Protein AF-W2TRT8-F1 (afdb_monomer_lite)

Secondary structure (DSSP, 8-state):
---HHHHHHHHHHHHHHHHHHHTHHHHHHH-HHHHHHHHHHHHHHHHHHHHH-HHHHHHHHHHHHHHHHHHTSTT--HHHHHHHHHHHHHHHHHHHHHHHHHHHHHHHHHHHHHTS--TT--HHHHHHHHHHTT-

Sequence (135 aa):
MTNSSGMALSSCVLALLLNDYRNRLEVRNRSRLMFRNSVKCIFEMYVVFLQIDSCVAKCLVKPMFKCLDILIDDNSDSEDFLAMGVLMTDHGSVLNNLNSYLVDKLIVKMRSKICSDDEQMNGYIRRIFLHVSFL

Foldseek 3Di:
DQPPVNVVVLVVVLVVLVVCLVCLVVLCVVPVVSSLVSLVVLLVNLVVVVVVPPVSSVSSLVSNLVSLVVLLDPPHALVSLVSSLVCCVVCVVVNCVVPVPSSVVSLVSLVVSLPDPDPRCDPVSNVSSVVSNVD

Organism: Necator americanus (NCBI:txid51031)

Radius of gyration: 15.65 Å; chains: 1; bounding box: 32×34×50 Å

pLDDT: mean 93.06, std 8.47, range [41.56, 98.44]

Structure (mmCIF, N/CA/C/O backbone):
data_AF-W2TRT8-F1
#
_entry.id   AF-W2TRT8-F1
#
loop_
_atom_site.group_PDB
_atom_site.id
_atom_site.type_symbol
_atom_site.label_atom_id
_atom_site.label_alt_id
_atom_site.label_comp_id
_atom_site.label_asym_id
_atom_site.label_entity_id
_atom_site.label_seq_id
_atom_site.pdbx_PDB_ins_code
_atom_site.Cartn_x
_atom_site.Cartn_y
_atom_site.Cartn_z
_atom_site.occupancy
_atom_site.B_iso_or_equiv
_atom_site.auth_seq_id
_atom_site.auth_comp_id
_atom_site.auth_asym_id
_atom_site.auth_atom_id
_atom_site.pdbx_PDB_model_num
ATOM 1 N N . MET A 1 1 ? 10.004 -2.596 -29.363 1.00 41.56 1 MET A N 1
ATOM 2 C CA . MET A 1 1 ? 10.805 -1.359 -29.487 1.00 41.56 1 MET A CA 1
ATOM 3 C C . MET A 1 1 ? 10.039 -0.230 -28.817 1.00 41.56 1 MET A C 1
ATOM 5 O O . MET A 1 1 ? 9.115 0.304 -29.411 1.00 41.56 1 MET A O 1
ATOM 9 N N . THR A 1 2 ? 10.349 0.088 -27.564 1.00 52.94 2 THR A N 1
ATOM 10 C CA . THR A 1 2 ? 9.870 1.316 -26.920 1.00 52.94 2 THR A CA 1
ATOM 11 C C . THR A 1 2 ? 10.653 2.485 -27.516 1.00 52.94 2 THR A C 1
ATOM 13 O O . THR A 1 2 ? 11.883 2.479 -27.510 1.00 52.94 2 THR A O 1
ATOM 16 N N . ASN A 1 3 ? 9.963 3.459 -28.117 1.00 63.34 3 ASN A N 1
ATOM 17 C CA . ASN A 1 3 ? 10.621 4.674 -28.600 1.00 63.34 3 ASN A CA 1
ATOM 18 C C . ASN A 1 3 ? 11.256 5.425 -27.406 1.00 63.34 3 ASN A C 1
ATOM 20 O O . ASN A 1 3 ? 10.821 5.279 -26.260 1.00 63.34 3 ASN A O 1
ATOM 24 N N . SER A 1 4 ? 12.302 6.216 -27.653 1.00 68.31 4 SER A N 1
ATOM 25 C CA . SER A 1 4 ? 13.011 6.969 -26.603 1.00 68.31 4 SER A CA 1
ATOM 26 C C . SER A 1 4 ? 12.069 7.852 -25.768 1.00 68.31 4 SER A C 1
ATOM 28 O O . SER A 1 4 ? 12.261 7.999 -24.562 1.00 68.31 4 SER A O 1
ATOM 30 N N . SER A 1 5 ? 11.001 8.363 -26.386 1.00 73.12 5 SER A N 1
ATOM 31 C CA . SER A 1 5 ? 9.942 9.144 -25.740 1.00 73.12 5 SER A CA 1
ATOM 32 C C . SER A 1 5 ? 9.147 8.353 -24.691 1.00 73.12 5 SER A C 1
ATOM 34 O O . SER A 1 5 ? 8.829 8.894 -23.635 1.00 73.12 5 SER A O 1
ATOM 36 N N . GLY A 1 6 ? 8.855 7.073 -24.932 1.00 74.75 6 GLY A N 1
ATOM 37 C CA . GLY A 1 6 ? 8.100 6.214 -24.016 1.00 74.75 6 GLY A CA 1
ATOM 38 C C . GLY A 1 6 ? 8.898 5.833 -22.769 1.00 74.75 6 GLY A C 1
ATOM 39 O O . GLY A 1 6 ? 8.352 5.812 -21.664 1.00 74.75 6 GLY A O 1
ATOM 40 N N . MET A 1 7 ? 10.209 5.612 -22.914 1.00 78.62 7 MET A N 1
ATOM 41 C CA . MET A 1 7 ? 11.097 5.405 -21.762 1.00 78.62 7 MET A CA 1
ATOM 42 C C . MET A 1 7 ? 11.277 6.684 -20.938 1.00 78.62 7 MET A C 1
ATOM 44 O O . MET A 1 7 ? 11.252 6.627 -19.707 1.00 78.62 7 MET A O 1
ATOM 48 N N . ALA A 1 8 ? 11.404 7.840 -21.597 1.00 83.62 8 ALA A N 1
ATOM 49 C CA . ALA A 1 8 ? 11.456 9.130 -20.915 1.00 83.62 8 ALA A CA 1
ATOM 50 C C . ALA A 1 8 ? 10.176 9.386 -20.101 1.00 83.62 8 ALA A C 1
ATOM 52 O O . ALA A 1 8 ? 10.261 9.693 -18.914 1.00 83.62 8 ALA A O 1
ATOM 53 N N . LEU A 1 9 ? 8.996 9.161 -20.693 1.00 86.12 9 LEU A N 1
ATOM 54 C CA . LEU A 1 9 ? 7.716 9.307 -19.997 1.00 86.12 9 LEU A CA 1
ATOM 55 C C . LEU A 1 9 ? 7.604 8.362 -18.792 1.00 86.12 9 LEU A C 1
ATOM 57 O O . LEU A 1 9 ? 7.270 8.809 -17.698 1.00 86.12 9 LEU A O 1
ATOM 61 N N . SER A 1 10 ? 7.938 7.081 -18.968 1.00 86.94 10 SER A N 1
ATOM 62 C CA . SER A 1 10 ? 7.917 6.082 -17.886 1.00 86.94 10 SER A CA 1
ATOM 63 C C . SER A 1 10 ? 8.817 6.490 -16.716 1.00 86.94 10 SER A C 1
ATOM 65 O O . SER A 1 10 ? 8.441 6.358 -15.552 1.00 86.94 10 SER A O 1
ATOM 67 N N . SER A 1 11 ? 9.984 7.059 -17.028 1.00 89.00 11 SER A N 1
ATOM 68 C CA . SER A 1 11 ? 10.935 7.558 -16.032 1.00 89.00 11 SER A CA 1
ATOM 69 C C . SER A 1 11 ? 10.398 8.787 -15.293 1.00 89.00 11 SER A C 1
ATOM 71 O O . SER A 1 11 ? 10.530 8.873 -14.073 1.00 89.00 11 SER A O 1
ATOM 73 N N . CYS A 1 12 ? 9.747 9.716 -16.001 1.00 92.25 12 CYS A N 1
ATOM 74 C CA . CYS A 1 12 ? 9.077 10.866 -15.390 1.00 92.25 12 CYS A CA 1
ATOM 75 C C . CYS A 1 12 ? 7.935 10.434 -14.461 1.00 92.25 12 CYS A C 1
ATOM 77 O O . CYS A 1 12 ? 7.839 10.935 -13.342 1.00 92.25 12 CYS A O 1
ATOM 79 N N . VAL A 1 13 ? 7.104 9.477 -14.886 1.00 93.81 13 VAL A N 1
ATOM 80 C CA . VAL A 1 13 ? 6.017 8.931 -14.058 1.00 93.81 13 VAL A CA 1
ATOM 81 C C . VAL A 1 13 ? 6.581 8.271 -12.801 1.00 93.81 13 VAL A C 1
ATOM 83 O O . VAL A 1 13 ? 6.126 8.575 -11.700 1.00 93.81 13 VAL A O 1
ATOM 86 N N . LEU A 1 14 ? 7.617 7.435 -12.932 1.00 95.00 14 LEU A N 1
ATOM 87 C CA . LEU A 1 14 ? 8.272 6.830 -11.773 1.00 95.00 14 LEU A CA 1
ATOM 88 C C . LEU A 1 14 ? 8.831 7.898 -10.821 1.00 95.00 14 LEU A C 1
ATOM 90 O O . LEU A 1 14 ? 8.663 7.787 -9.608 1.00 95.00 14 LEU A O 1
ATOM 94 N N . ALA A 1 15 ? 9.473 8.942 -11.350 1.00 95.88 15 ALA A N 1
ATOM 95 C CA . ALA A 1 15 ? 10.016 10.026 -10.537 1.00 95.88 15 ALA A CA 1
ATOM 96 C C . ALA A 1 15 ? 8.923 10.751 -9.734 1.00 95.88 15 ALA A C 1
ATOM 98 O O . ALA A 1 15 ? 9.127 11.017 -8.549 1.00 95.88 15 ALA A O 1
ATOM 99 N N . LEU A 1 16 ? 7.760 11.011 -10.341 1.00 95.88 16 LEU A N 1
ATOM 100 C CA . LEU A 1 16 ? 6.610 11.616 -9.662 1.00 95.88 16 LEU A CA 1
ATOM 101 C C . LEU A 1 16 ? 6.060 10.706 -8.555 1.00 95.88 16 LEU A C 1
ATOM 103 O O . LEU A 1 16 ? 5.927 11.152 -7.418 1.00 95.88 16 LEU A O 1
ATOM 107 N N . LEU A 1 17 ? 5.845 9.418 -8.839 1.00 96.69 17 LEU A N 1
ATOM 108 C CA . LEU A 1 17 ? 5.371 8.448 -7.839 1.00 96.69 17 LEU A CA 1
ATOM 109 C C . LEU A 1 17 ? 6.326 8.339 -6.647 1.00 96.69 17 LEU A C 1
ATOM 111 O O . LEU A 1 17 ? 5.908 8.317 -5.489 1.00 96.69 17 LEU A O 1
ATOM 115 N N . LEU A 1 18 ? 7.632 8.282 -6.919 1.00 97.44 18 LEU A N 1
ATOM 116 C CA . LEU A 1 18 ? 8.645 8.216 -5.871 1.00 97.44 18 LEU A CA 1
ATOM 117 C C . LEU A 1 18 ? 8.747 9.528 -5.090 1.00 97.44 18 LEU A C 1
ATOM 119 O O . LEU A 1 18 ? 9.053 9.488 -3.899 1.00 97.44 18 LEU A O 1
ATOM 123 N N . ASN A 1 19 ? 8.489 10.674 -5.722 1.00 97.12 19 ASN A N 1
ATOM 124 C CA . ASN A 1 19 ? 8.409 11.958 -5.039 1.00 97.12 19 ASN A CA 1
ATOM 125 C C . ASN A 1 19 ? 7.212 12.008 -4.079 1.00 97.12 19 ASN A C 1
ATOM 127 O O . ASN A 1 19 ? 7.391 12.342 -2.907 1.00 97.12 19 ASN A O 1
ATOM 131 N N . ASP A 1 20 ? 6.027 11.595 -4.525 1.00 96.00 20 ASP A N 1
ATOM 132 C CA . ASP A 1 20 ? 4.838 11.520 -3.668 1.00 96.00 20 ASP A CA 1
ATOM 133 C C . ASP A 1 20 ? 5.061 10.551 -2.503 1.00 96.00 20 ASP A C 1
ATOM 135 O O . ASP A 1 20 ? 4.789 10.879 -1.349 1.00 96.00 20 ASP A O 1
ATOM 139 N N . TYR A 1 21 ? 5.666 9.388 -2.769 1.00 97.56 21 TYR A N 1
ATOM 140 C CA . TYR A 1 21 ? 6.038 8.434 -1.726 1.00 97.56 21 TYR A CA 1
ATOM 141 C C . TYR A 1 21 ? 7.055 9.011 -0.724 1.00 97.56 21 TYR A C 1
ATOM 143 O O . TYR A 1 21 ? 6.940 8.790 0.488 1.00 97.56 21 TYR A O 1
ATOM 151 N N . ARG A 1 22 ? 8.071 9.750 -1.183 1.00 98.06 22 ARG A N 1
ATOM 152 C CA . ARG A 1 22 ? 9.045 10.395 -0.283 1.00 98.06 22 ARG A CA 1
ATOM 153 C C . ARG A 1 22 ? 8.351 11.379 0.656 1.00 98.06 22 ARG A C 1
ATOM 155 O O . ARG A 1 22 ? 8.633 11.346 1.852 1.00 98.06 22 ARG A O 1
ATOM 162 N N . ASN A 1 23 ? 7.383 12.132 0.138 1.00 97.50 23 ASN A N 1
ATOM 163 C CA . ASN A 1 23 ? 6.595 13.116 0.880 1.00 97.50 23 ASN A CA 1
ATOM 164 C C . ASN A 1 23 ? 5.290 12.540 1.473 1.00 97.50 23 ASN A C 1
ATOM 166 O O . ASN A 1 23 ? 4.430 13.289 1.926 1.00 97.50 23 ASN A O 1
ATOM 170 N N . ARG A 1 24 ? 5.123 11.209 1.516 1.00 97.25 24 ARG A N 1
ATOM 171 C CA . ARG A 1 24 ? 3.847 10.533 1.840 1.00 97.25 24 ARG A CA 1
ATOM 172 C C . ARG A 1 24 ? 3.164 10.985 3.131 1.00 97.25 24 ARG A C 1
ATOM 174 O O . ARG A 1 24 ? 1.942 11.053 3.171 1.00 97.25 24 ARG A O 1
ATOM 181 N N . LEU A 1 25 ? 3.931 11.280 4.184 1.00 96.44 25 LEU A N 1
ATOM 182 C CA . LEU A 1 25 ? 3.368 11.729 5.463 1.00 96.44 25 LEU A CA 1
ATOM 183 C C . LEU A 1 25 ? 2.830 13.156 5.357 1.00 96.44 25 LEU A C 1
ATOM 185 O O . LEU A 1 25 ? 1.763 13.447 5.882 1.00 96.44 25 LEU A O 1
ATOM 189 N N . GLU A 1 26 ? 3.525 14.024 4.623 1.00 97.19 26 GLU A N 1
ATOM 190 C CA . GLU A 1 26 ? 3.035 15.365 4.318 1.00 97.19 26 GLU A CA 1
ATOM 191 C C . GLU A 1 26 ? 1.773 15.301 3.451 1.00 97.19 26 GLU A C 1
ATOM 193 O O . GLU A 1 26 ? 0.786 15.967 3.757 1.00 97.19 26 GLU A O 1
ATOM 198 N N . VAL A 1 27 ? 1.766 14.446 2.421 1.00 96.50 27 VAL A N 1
ATOM 199 C CA . VAL A 1 27 ? 0.582 14.209 1.582 1.00 96.50 27 VAL A CA 1
ATOM 200 C C . VAL A 1 27 ? -0.596 13.735 2.436 1.00 96.50 27 VAL A C 1
ATOM 202 O O . VAL A 1 27 ? -1.676 14.311 2.333 1.00 96.50 27 VAL A O 1
ATOM 205 N N . ARG A 1 28 ? -0.391 12.752 3.326 1.00 96.62 28 ARG A N 1
ATOM 206 C CA . ARG A 1 28 ? -1.432 12.248 4.240 1.00 96.62 28 ARG A CA 1
ATOM 207 C C . ARG A 1 28 ? -1.954 13.336 5.174 1.00 96.62 28 ARG A C 1
ATOM 209 O O . ARG A 1 28 ? -3.166 13.444 5.340 1.00 96.62 28 ARG A O 1
ATOM 216 N N . ASN A 1 29 ? -1.061 14.140 5.750 1.00 95.50 29 ASN A N 1
ATOM 217 C CA . ASN A 1 29 ? -1.426 15.222 6.664 1.00 95.50 29 ASN A CA 1
ATOM 218 C C . ASN A 1 29 ? -2.242 16.317 5.968 1.00 95.50 29 ASN A C 1
ATOM 220 O O . ASN A 1 29 ? -3.143 16.885 6.577 1.00 95.50 29 ASN A O 1
ATOM 224 N N . ARG A 1 30 ? -1.950 16.604 4.693 1.00 96.56 30 ARG A N 1
ATOM 225 C CA . ARG A 1 30 ? -2.728 17.552 3.883 1.00 96.56 30 ARG A CA 1
ATOM 226 C C . ARG A 1 30 ? -4.066 16.963 3.438 1.00 96.56 30 ARG A C 1
ATOM 228 O O . ARG A 1 30 ? -5.077 17.655 3.455 1.00 96.56 30 ARG A O 1
ATOM 235 N N . SER A 1 31 ? -4.071 15.706 2.997 1.00 97.25 31 SER A N 1
ATOM 236 C CA . SER A 1 31 ? -5.271 15.000 2.555 1.00 97.25 31 SER A CA 1
ATOM 237 C C . SER A 1 31 ? -5.069 13.487 2.597 1.00 97.25 31 SER A C 1
ATOM 239 O O . SER A 1 31 ? -4.342 12.901 1.789 1.00 97.25 31 SER A O 1
ATOM 241 N N . ARG A 1 32 ? -5.801 12.823 3.496 1.00 96.81 32 ARG A N 1
ATOM 242 C CA . ARG A 1 32 ? -5.809 11.356 3.579 1.00 96.81 32 ARG A CA 1
ATOM 243 C C . ARG A 1 32 ? -6.326 10.708 2.294 1.00 96.81 32 ARG A C 1
ATOM 245 O O . ARG A 1 32 ? -5.787 9.696 1.859 1.00 96.81 32 ARG A O 1
ATOM 252 N N . LEU A 1 33 ? -7.299 11.338 1.627 1.00 97.50 33 LEU A N 1
ATOM 253 C CA . LEU A 1 33 ? -7.787 10.892 0.321 1.00 97.50 33 LEU A CA 1
ATOM 254 C C . LEU A 1 33 ? -6.675 10.914 -0.736 1.00 97.50 33 LEU A C 1
ATOM 256 O O . LEU A 1 33 ? -6.511 9.938 -1.466 1.00 97.50 33 LEU A O 1
ATOM 260 N N . MET A 1 34 ? -5.887 11.994 -0.803 1.00 96.94 34 MET A N 1
ATOM 261 C CA . MET A 1 34 ? -4.755 12.059 -1.733 1.00 96.94 34 MET A CA 1
ATOM 262 C C . MET A 1 34 ? -3.709 10.995 -1.427 1.00 96.94 34 MET A C 1
ATOM 264 O O . MET A 1 34 ? -3.201 10.370 -2.354 1.00 96.94 34 MET A O 1
ATOM 268 N N . PHE A 1 35 ? -3.418 10.754 -0.146 1.00 98.06 35 PHE A N 1
ATOM 269 C CA . PHE A 1 35 ? -2.519 9.675 0.241 1.00 98.06 35 PHE A CA 1
ATOM 270 C C . PHE A 1 35 ? -3.042 8.321 -0.246 1.00 98.06 35 PHE A C 1
ATOM 272 O O . PHE A 1 35 ? -2.335 7.649 -0.990 1.00 98.06 35 PHE A O 1
ATOM 279 N N . ARG A 1 36 ? -4.292 7.953 0.064 1.00 98.19 36 ARG A N 1
ATOM 280 C CA . ARG A 1 36 ? -4.902 6.692 -0.401 1.00 98.19 36 ARG A CA 1
ATOM 281 C C . ARG A 1 36 ? -4.860 6.548 -1.923 1.00 98.19 36 ARG A C 1
ATOM 283 O O . ARG A 1 36 ? -4.510 5.483 -2.424 1.00 98.19 36 ARG A O 1
ATOM 290 N N . ASN A 1 37 ? -5.165 7.616 -2.659 1.00 97.69 37 ASN A N 1
ATOM 291 C CA . ASN A 1 37 ? -5.094 7.616 -4.122 1.00 97.69 37 ASN A CA 1
ATOM 292 C C . ASN A 1 37 ? -3.657 7.436 -4.629 1.00 97.69 37 ASN A C 1
ATOM 294 O O . ASN A 1 37 ? -3.439 6.686 -5.576 1.00 97.69 37 ASN A O 1
ATOM 298 N N . SER A 1 38 ? -2.677 8.064 -3.975 1.00 97.75 38 SER A N 1
ATOM 299 C CA . SER A 1 38 ? -1.256 7.863 -4.268 1.00 97.75 38 SER A CA 1
ATOM 300 C C . SER A 1 38 ? -0.838 6.409 -4.023 1.00 97.75 38 SER A C 1
ATOM 302 O O . SER A 1 38 ? -0.187 5.815 -4.880 1.00 97.75 38 SER A O 1
ATOM 304 N N . VAL A 1 39 ? -1.288 5.786 -2.923 1.00 98.12 39 VAL A N 1
ATOM 305 C CA . VAL A 1 39 ? -1.033 4.359 -2.665 1.00 98.12 39 VAL A CA 1
ATOM 306 C C . VAL A 1 39 ? -1.622 3.491 -3.774 1.00 98.12 39 VAL A C 1
ATOM 308 O O . VAL A 1 39 ? -0.889 2.701 -4.357 1.00 98.12 39 VAL A O 1
ATOM 311 N N . LYS A 1 40 ? -2.902 3.665 -4.124 1.00 97.94 40 LYS A N 1
ATOM 312 C CA . LYS A 1 40 ? -3.536 2.911 -5.221 1.00 97.94 40 LYS A CA 1
ATOM 313 C C . LYS A 1 40 ? -2.773 3.079 -6.537 1.00 97.94 40 LYS A C 1
ATOM 315 O O . LYS A 1 40 ? -2.480 2.096 -7.207 1.00 97.94 40 LYS A O 1
ATOM 320 N N . CYS A 1 41 ? -2.362 4.306 -6.858 1.00 97.56 41 CYS A N 1
ATOM 321 C CA . CYS A 1 41 ? -1.578 4.595 -8.056 1.00 97.56 41 CYS A CA 1
ATOM 322 C C . CYS A 1 41 ? -0.241 3.834 -8.078 1.00 97.56 41 CYS A C 1
ATOM 324 O O . CYS A 1 41 ? 0.139 3.306 -9.118 1.00 97.56 41 CYS A O 1
ATOM 326 N N . ILE A 1 42 ? 0.451 3.706 -6.937 1.00 98.00 42 ILE A N 1
ATOM 327 C CA . ILE A 1 42 ? 1.682 2.902 -6.837 1.00 98.00 42 ILE A CA 1
ATOM 328 C C . ILE A 1 42 ? 1.417 1.430 -7.198 1.00 98.00 42 ILE A C 1
ATOM 330 O O . ILE A 1 42 ? 2.235 0.827 -7.891 1.00 98.00 42 ILE A O 1
ATOM 334 N N . PHE A 1 43 ? 0.298 0.851 -6.753 1.00 97.94 43 PHE A N 1
ATOM 335 C CA . PHE A 1 43 ? -0.055 -0.543 -7.050 1.00 97.94 43 PHE A CA 1
ATOM 336 C C . PHE A 1 43 ? -0.402 -0.757 -8.527 1.00 97.94 43 PHE A C 1
ATOM 338 O O . PHE A 1 43 ? 0.141 -1.665 -9.154 1.00 97.94 43 PHE A O 1
ATOM 345 N N . GLU A 1 44 ? -1.219 0.119 -9.111 1.00 96.19 44 GLU A N 1
ATOM 346 C CA . GLU A 1 44 ? -1.553 0.057 -10.541 1.00 96.19 44 GLU A CA 1
ATOM 347 C C . GLU A 1 44 ? -0.304 0.228 -11.415 1.00 96.19 44 GLU A C 1
ATOM 349 O O . GLU A 1 44 ? -0.045 -0.538 -12.347 1.00 96.19 44 GLU A O 1
ATOM 354 N N . MET A 1 45 ? 0.543 1.199 -11.068 1.00 96.50 45 MET A N 1
ATOM 355 C CA . MET A 1 45 ? 1.770 1.477 -11.811 1.00 96.50 45 MET A CA 1
ATOM 356 C C . MET A 1 45 ? 2.811 0.371 -11.660 1.00 96.50 45 MET A C 1
ATOM 358 O O . MET A 1 45 ? 3.614 0.17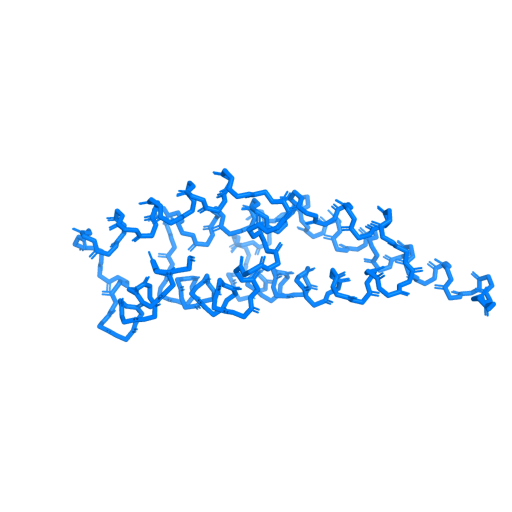8 -12.568 1.00 96.50 45 MET A O 1
ATOM 362 N N . TYR A 1 46 ? 2.796 -0.398 -10.568 1.00 96.81 46 TYR A N 1
ATOM 363 C CA . TYR A 1 46 ? 3.632 -1.590 -10.447 1.00 96.81 46 TYR A CA 1
ATOM 364 C C . TYR A 1 46 ? 3.299 -2.623 -11.532 1.00 96.81 46 TYR A C 1
ATOM 366 O O . TYR A 1 46 ? 4.213 -3.136 -12.180 1.00 96.81 46 TYR A O 1
ATOM 374 N N . VAL A 1 47 ? 2.010 -2.873 -11.790 1.00 94.38 47 VAL A N 1
ATOM 375 C CA . VAL A 1 47 ? 1.565 -3.788 -12.855 1.00 94.38 47 VAL A CA 1
ATOM 376 C C . VAL A 1 47 ? 1.976 -3.261 -14.230 1.00 94.38 47 VAL A C 1
ATOM 378 O O . VAL A 1 47 ? 2.506 -4.017 -15.045 1.00 94.38 47 VAL A O 1
ATOM 381 N N . VAL A 1 48 ? 1.808 -1.958 -14.471 1.00 93.62 48 VAL A N 1
ATOM 382 C CA . VAL A 1 48 ? 2.236 -1.318 -15.726 1.00 93.62 48 VAL A CA 1
ATOM 383 C C . VAL A 1 48 ? 3.752 -1.425 -15.911 1.00 93.62 48 VAL A C 1
ATOM 385 O O . VAL A 1 48 ? 4.219 -1.853 -16.966 1.00 93.62 48 VAL A O 1
ATOM 388 N N . PHE A 1 49 ? 4.549 -1.099 -14.890 1.00 94.56 49 PHE A N 1
ATOM 389 C CA . PHE A 1 49 ? 6.004 -1.186 -14.990 1.00 94.56 49 PHE A CA 1
ATOM 390 C C . PHE A 1 49 ? 6.501 -2.619 -15.121 1.00 94.56 49 PHE A C 1
ATOM 392 O O . PHE A 1 49 ? 7.492 -2.819 -15.811 1.00 94.56 49 PHE A O 1
ATOM 399 N N . LEU A 1 50 ? 5.824 -3.620 -14.552 1.00 93.62 50 LEU A N 1
ATOM 400 C CA . LEU A 1 50 ? 6.180 -5.023 -14.785 1.00 93.62 50 LEU A CA 1
ATOM 401 C C . LEU A 1 50 ? 6.117 -5.399 -16.272 1.00 93.62 50 LEU A C 1
ATOM 403 O O . LEU A 1 50 ? 6.954 -6.174 -16.729 1.00 93.62 50 LEU A O 1
ATOM 407 N N . GLN A 1 51 ? 5.156 -4.845 -17.019 1.00 91.44 51 GLN A N 1
ATOM 408 C CA . GLN A 1 51 ? 5.019 -5.079 -18.461 1.00 91.44 51 GLN A CA 1
ATOM 409 C C . GLN A 1 51 ? 6.085 -4.344 -19.287 1.00 91.44 51 GLN A C 1
ATOM 411 O O . GLN A 1 51 ? 6.409 -4.776 -20.392 1.00 91.44 51 GLN A O 1
ATOM 416 N N . ILE A 1 52 ? 6.620 -3.236 -18.766 1.00 88.56 52 ILE A N 1
ATOM 417 C CA . ILE A 1 52 ? 7.650 -2.428 -19.431 1.00 88.56 52 ILE A CA 1
ATOM 418 C C . ILE A 1 52 ? 9.047 -2.972 -19.114 1.00 88.56 52 ILE A C 1
ATOM 420 O O . ILE A 1 52 ? 9.800 -3.316 -20.022 1.00 88.56 52 ILE A O 1
ATOM 424 N N . ASP A 1 53 ? 9.395 -3.018 -17.828 1.00 86.62 53 ASP A N 1
ATOM 425 C CA . ASP A 1 53 ? 10.678 -3.473 -17.302 1.00 86.62 53 ASP A CA 1
ATOM 426 C C . ASP A 1 53 ? 10.543 -3.860 -15.813 1.00 86.62 53 ASP A C 1
ATOM 428 O O . ASP A 1 53 ? 10.312 -3.029 -14.926 1.00 86.62 53 ASP A O 1
ATOM 432 N N . SER A 1 54 ? 10.766 -5.142 -15.516 1.00 89.94 54 SER A N 1
ATOM 433 C CA . SER A 1 54 ? 10.711 -5.673 -14.147 1.00 89.94 54 SER A CA 1
ATOM 434 C C . SER A 1 54 ? 11.689 -5.007 -13.165 1.00 89.94 54 SER A C 1
ATOM 436 O O . SER A 1 54 ? 11.420 -4.967 -11.963 1.00 89.94 54 SER A O 1
ATOM 438 N N . CYS A 1 55 ? 12.817 -4.470 -13.638 1.00 88.62 55 CYS A N 1
ATOM 439 C CA . CYS A 1 55 ? 13.785 -3.740 -12.824 1.00 88.62 55 CYS A CA 1
ATOM 440 C C . CYS A 1 55 ? 13.204 -2.405 -12.343 1.00 88.62 55 CYS A C 1
ATOM 442 O O . CYS A 1 55 ? 13.326 -2.066 -11.167 1.00 88.62 55 CYS A O 1
ATOM 444 N N . VAL A 1 56 ? 12.492 -1.697 -13.221 1.00 89.50 56 VAL A N 1
ATOM 445 C CA . VAL A 1 56 ? 11.794 -0.443 -12.896 1.00 89.50 56 VAL A CA 1
ATOM 446 C C . VAL A 1 56 ? 10.670 -0.710 -11.893 1.00 8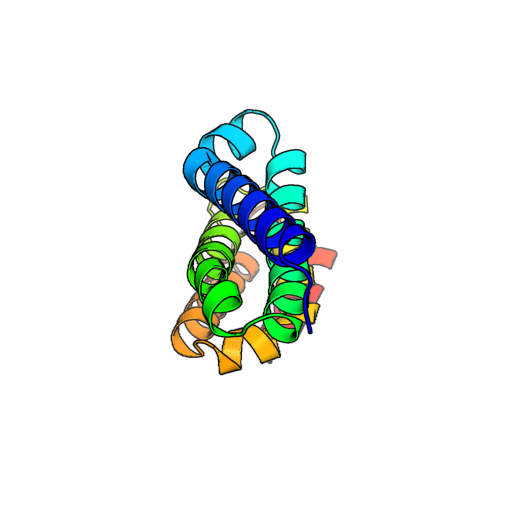9.50 56 VAL A C 1
ATOM 448 O O . VAL A 1 56 ? 10.550 -0.004 -10.891 1.00 89.50 56 VAL A O 1
ATOM 451 N N . ALA A 1 57 ? 9.902 -1.786 -12.088 1.00 94.75 57 ALA A N 1
ATOM 452 C CA . ALA A 1 57 ? 8.834 -2.176 -11.166 1.00 94.75 57 ALA A CA 1
ATOM 453 C C . ALA A 1 57 ? 9.347 -2.448 -9.737 1.00 94.75 57 ALA A C 1
ATOM 455 O O . ALA A 1 57 ? 8.690 -2.089 -8.756 1.00 94.75 57 ALA A O 1
ATOM 456 N N . LYS A 1 58 ? 10.554 -3.018 -9.587 1.00 94.88 58 LYS A N 1
ATOM 457 C CA . LYS A 1 58 ? 11.169 -3.273 -8.268 1.00 94.88 58 LYS A CA 1
ATOM 458 C C . LYS A 1 58 ? 11.339 -2.005 -7.427 1.00 94.88 58 LYS A C 1
ATOM 460 O O . LYS A 1 58 ? 11.298 -2.095 -6.199 1.00 94.88 58 LYS A O 1
ATOM 465 N N . CYS A 1 59 ? 11.464 -0.829 -8.047 1.00 95.69 59 CYS A N 1
ATOM 466 C CA . CYS A 1 59 ? 11.536 0.445 -7.329 1.00 95.69 59 CYS A CA 1
ATOM 467 C C . CYS A 1 59 ? 10.266 0.749 -6.514 1.00 95.69 59 CYS A C 1
ATOM 469 O O . CYS A 1 59 ? 10.345 1.498 -5.539 1.00 95.69 59 CYS A O 1
ATOM 471 N N . LEU A 1 60 ? 9.120 0.157 -6.872 1.00 97.75 60 LEU A N 1
ATOM 472 C CA . LEU A 1 60 ? 7.835 0.369 -6.201 1.00 97.75 60 LEU A CA 1
ATOM 473 C C . LEU A 1 60 ? 7.536 -0.639 -5.084 1.00 97.75 60 LEU A C 1
ATOM 475 O O . LEU A 1 60 ? 6.712 -0.345 -4.224 1.00 97.75 60 LEU A O 1
ATOM 479 N N . VAL A 1 61 ? 8.254 -1.765 -5.008 1.00 97.81 61 VAL A N 1
ATOM 480 C CA . VAL A 1 61 ? 7.984 -2.829 -4.019 1.00 97.81 61 VAL A CA 1
ATOM 481 C C . VAL A 1 61 ? 8.075 -2.304 -2.584 1.00 97.81 61 VAL A C 1
ATOM 483 O O . VAL A 1 61 ? 7.156 -2.476 -1.786 1.00 97.81 61 VAL A O 1
ATOM 486 N N . LYS A 1 62 ? 9.163 -1.604 -2.238 1.00 97.81 62 LYS A N 1
ATOM 487 C CA . LYS A 1 62 ? 9.308 -0.999 -0.903 1.00 97.81 62 LYS A CA 1
ATOM 488 C C . LYS A 1 62 ? 8.226 0.063 -0.632 1.00 97.81 62 LYS A C 1
ATOM 490 O O . LYS A 1 62 ? 7.643 0.007 0.453 1.00 97.81 62 LYS A O 1
ATOM 495 N N . PRO A 1 63 ? 7.949 1.010 -1.553 1.00 98.44 63 PRO A N 1
ATOM 496 C CA . PRO A 1 63 ? 6.810 1.915 -1.436 1.00 98.44 63 PRO A CA 1
ATOM 497 C C . PRO A 1 63 ? 5.473 1.227 -1.151 1.00 98.44 63 PRO A C 1
ATOM 499 O O . PRO A 1 63 ? 4.803 1.635 -0.207 1.00 98.44 63 PRO A O 1
ATOM 502 N N . MET A 1 64 ? 5.122 0.160 -1.878 1.00 98.38 64 MET A N 1
ATOM 503 C CA . MET A 1 64 ? 3.875 -0.591 -1.672 1.00 98.38 64 MET A CA 1
ATOM 504 C C . MET A 1 64 ? 3.747 -1.068 -0.221 1.00 98.38 64 MET A C 1
ATOM 506 O O . MET A 1 64 ? 2.816 -0.670 0.477 1.00 98.38 64 MET A O 1
ATOM 510 N N . PHE A 1 65 ? 4.727 -1.830 0.279 1.00 98.38 65 PHE A N 1
ATOM 511 C CA . PHE A 1 65 ? 4.692 -2.347 1.653 1.00 98.38 65 PHE A CA 1
ATOM 512 C C . PHE A 1 65 ? 4.679 -1.237 2.711 1.00 98.38 65 PHE A C 1
ATOM 514 O O . PHE A 1 65 ? 3.946 -1.323 3.693 1.00 98.38 65 PHE A O 1
ATOM 521 N N . LYS A 1 66 ? 5.467 -0.171 2.520 1.00 98.06 66 LYS A N 1
ATOM 522 C CA . LYS A 1 66 ? 5.514 0.940 3.482 1.00 98.06 66 LYS A CA 1
ATOM 523 C C . LYS A 1 66 ? 4.242 1.771 3.511 1.00 98.06 66 LYS A C 1
ATOM 525 O O . LYS A 1 66 ? 3.914 2.302 4.565 1.00 98.06 66 LYS A O 1
ATOM 530 N N . CYS A 1 67 ? 3.537 1.885 2.395 1.00 98.12 67 CYS A N 1
ATOM 531 C CA . CYS A 1 67 ? 2.239 2.538 2.365 1.00 98.12 67 CYS A CA 1
ATOM 532 C C . CYS A 1 67 ? 1.153 1.681 3.030 1.00 98.12 67 CYS A C 1
ATOM 534 O O . CYS A 1 67 ? 0.363 2.232 3.789 1.00 98.12 67 CYS A O 1
ATOM 536 N N . LEU A 1 68 ? 1.159 0.355 2.836 1.00 98.25 68 LEU A N 1
ATOM 537 C CA . LEU A 1 68 ? 0.257 -0.559 3.556 1.00 98.25 68 LEU A CA 1
ATOM 538 C C . LEU A 1 68 ? 0.461 -0.480 5.078 1.00 98.25 68 LEU A C 1
ATOM 540 O O . LEU A 1 68 ? -0.508 -0.377 5.820 1.00 98.25 68 LEU A O 1
ATOM 544 N N . ASP A 1 69 ? 1.719 -0.433 5.537 1.00 97.25 69 ASP A N 1
ATOM 545 C CA . ASP A 1 69 ? 2.059 -0.232 6.955 1.00 97.25 69 ASP A CA 1
ATOM 546 C C . ASP A 1 69 ? 1.426 1.045 7.545 1.00 97.25 69 ASP A C 1
ATOM 548 O O . ASP A 1 69 ? 1.068 1.047 8.720 1.00 97.25 69 ASP A O 1
ATOM 552 N N . ILE A 1 70 ? 1.323 2.121 6.754 1.00 97.06 70 ILE A N 1
ATOM 553 C CA . ILE A 1 70 ? 0.740 3.407 7.178 1.00 97.06 70 ILE A CA 1
ATOM 554 C C . ILE A 1 70 ? -0.790 3.343 7.173 1.00 97.06 70 ILE A C 1
ATOM 556 O O . ILE A 1 70 ? -1.419 3.917 8.051 1.00 97.06 70 ILE A O 1
ATOM 560 N N . LEU A 1 71 ? -1.399 2.648 6.206 1.00 97.69 71 LEU A N 1
ATOM 561 C CA . LEU A 1 71 ? -2.859 2.510 6.122 1.00 97.69 71 LEU A CA 1
ATOM 562 C C . LEU A 1 71 ? -3.454 1.725 7.298 1.00 97.69 71 LEU A C 1
ATOM 564 O O . LEU A 1 71 ? -4.638 1.868 7.590 1.00 97.69 71 LEU A O 1
ATOM 568 N N . ILE A 1 72 ? -2.646 0.929 7.995 1.00 95.25 72 ILE A N 1
ATOM 569 C CA . ILE A 1 72 ? -3.065 0.165 9.171 1.00 95.25 72 ILE A CA 1
ATOM 570 C C . ILE A 1 72 ? -2.382 0.626 10.467 1.00 95.25 72 ILE A C 1
ATOM 572 O O . ILE A 1 72 ? -2.209 -0.157 11.401 1.00 95.25 72 ILE A O 1
ATOM 576 N N . ASP A 1 73 ? -1.963 1.891 10.521 1.00 91.38 73 ASP A N 1
ATOM 577 C CA . ASP A 1 73 ? -1.407 2.472 11.740 1.00 91.38 73 ASP A CA 1
ATOM 578 C C . ASP A 1 73 ? -2.491 2.809 12.781 1.00 91.38 73 ASP A C 1
ATOM 580 O O . ASP A 1 73 ? -3.693 2.638 12.561 1.00 91.38 73 ASP A O 1
ATOM 584 N N . ASP A 1 74 ? -2.061 3.264 13.959 1.00 83.12 74 ASP A N 1
ATOM 585 C CA . ASP A 1 74 ? -2.971 3.589 15.062 1.00 83.12 74 ASP A CA 1
ATOM 586 C C . ASP A 1 74 ? -3.805 4.858 14.818 1.00 83.12 74 ASP A C 1
ATOM 588 O O . ASP A 1 74 ? -4.797 5.067 15.506 1.00 83.12 74 ASP A O 1
ATOM 592 N N . ASN A 1 75 ? -3.443 5.690 13.834 1.00 90.00 75 ASN A N 1
ATOM 593 C CA . ASN A 1 75 ? -4.121 6.954 13.522 1.00 90.00 75 ASN A CA 1
ATOM 594 C C . ASN A 1 75 ? -5.006 6.874 12.263 1.00 90.00 75 ASN A C 1
ATOM 596 O O . ASN A 1 75 ? -5.530 7.901 11.807 1.00 90.00 75 ASN A O 1
ATOM 600 N N . SER A 1 76 ? -5.128 5.689 11.670 1.00 94.31 76 SER A N 1
ATOM 601 C CA . SER A 1 76 ? -5.920 5.426 10.472 1.00 94.31 76 SER A CA 1
ATOM 602 C C . SER A 1 76 ? -7.415 5.621 10.694 1.00 94.31 76 SER A C 1
ATOM 604 O O . SER A 1 76 ? -7.949 5.316 11.756 1.00 94.31 76 SER A O 1
ATOM 606 N N . ASP A 1 77 ? -8.099 6.123 9.664 1.00 95.88 77 ASP A N 1
ATOM 607 C CA . ASP A 1 77 ? -9.563 6.101 9.614 1.00 95.88 77 ASP A CA 1
ATOM 608 C C . ASP A 1 77 ? -10.105 4.831 8.942 1.00 95.88 77 ASP A C 1
ATOM 610 O O . ASP A 1 77 ? -9.376 4.016 8.374 1.00 95.88 77 ASP A O 1
ATOM 614 N N . SER A 1 78 ? -11.425 4.675 9.000 1.00 96.62 78 SER A N 1
ATOM 615 C CA . SER A 1 78 ? -12.148 3.582 8.344 1.00 96.62 78 SER A CA 1
ATOM 616 C C . SER A 1 78 ? -11.855 3.467 6.838 1.00 96.62 78 SER A C 1
ATOM 618 O O . SER A 1 78 ? -11.763 2.355 6.315 1.00 96.62 78 SER A O 1
ATOM 620 N N . GLU A 1 79 ? -11.644 4.584 6.139 1.00 97.69 79 GLU A N 1
ATOM 621 C CA . GLU A 1 79 ? -11.311 4.595 4.709 1.00 97.69 79 GLU A CA 1
ATOM 622 C C . GLU A 1 79 ? -9.870 4.133 4.439 1.00 97.69 79 GLU A C 1
ATOM 624 O O . GLU A 1 79 ? -9.605 3.495 3.415 1.00 97.69 79 GLU A O 1
ATOM 629 N N . ASP A 1 80 ? -8.932 4.409 5.349 1.00 97.88 80 ASP A N 1
ATOM 630 C CA . ASP A 1 80 ? -7.575 3.858 5.309 1.00 97.88 80 ASP A CA 1
ATOM 631 C C . ASP A 1 80 ? -7.609 2.328 5.457 1.00 97.88 80 ASP A C 1
ATOM 633 O O . ASP A 1 80 ? -6.994 1.615 4.655 1.00 97.88 80 ASP A O 1
ATOM 637 N N . PHE A 1 81 ? -8.396 1.804 6.405 1.00 97.31 81 PHE A N 1
ATOM 638 C CA . PHE A 1 81 ? -8.575 0.356 6.547 1.00 97.31 81 PHE A CA 1
ATOM 639 C C . PHE A 1 81 ? -9.246 -0.258 5.326 1.00 97.31 81 PHE A C 1
ATOM 641 O O . PHE A 1 81 ? -8.802 -1.298 4.844 1.00 97.31 81 PHE A O 1
ATOM 648 N N . LEU A 1 82 ? -10.283 0.379 4.786 1.00 97.38 82 LEU A N 1
ATOM 649 C CA . LEU A 1 82 ? -10.940 -0.113 3.583 1.00 97.38 82 LEU A CA 1
ATOM 650 C C . LEU A 1 82 ? -9.954 -0.197 2.410 1.00 97.38 82 LEU A C 1
ATOM 652 O O . LEU A 1 82 ? -9.890 -1.226 1.737 1.00 97.38 82 LEU A O 1
ATOM 656 N N . ALA A 1 83 ? -9.139 0.841 2.202 1.00 98.06 83 ALA A N 1
ATOM 657 C CA . ALA A 1 83 ? -8.108 0.842 1.169 1.00 98.06 83 ALA A CA 1
ATOM 658 C C . ALA A 1 83 ? -7.078 -0.281 1.377 1.00 98.06 83 ALA A C 1
ATOM 660 O O . ALA A 1 83 ? -6.751 -0.980 0.421 1.00 98.06 83 ALA A O 1
ATOM 661 N N . MET A 1 84 ? -6.613 -0.495 2.612 1.00 97.38 84 MET A N 1
ATOM 662 C CA . MET A 1 84 ? -5.725 -1.609 2.965 1.00 97.38 84 MET A CA 1
ATOM 663 C C . MET A 1 84 ? -6.348 -2.965 2.610 1.00 97.38 84 MET A C 1
ATOM 665 O O . MET A 1 84 ? -5.714 -3.788 1.954 1.00 97.38 84 MET A O 1
ATOM 669 N N . GLY A 1 85 ? -7.597 -3.194 3.021 1.00 96.88 85 GLY A N 1
ATOM 670 C CA . GLY A 1 85 ? -8.301 -4.455 2.794 1.00 96.88 85 GLY A CA 1
ATOM 671 C C . GLY A 1 85 ? -8.505 -4.761 1.311 1.00 96.88 85 GLY A C 1
ATOM 672 O O . GLY A 1 85 ? -8.245 -5.882 0.880 1.00 96.88 85 GLY A O 1
ATOM 673 N N . VAL A 1 86 ? -8.908 -3.759 0.524 1.00 96.88 86 VAL A N 1
ATOM 674 C CA . VAL A 1 86 ? -9.070 -3.889 -0.934 1.00 96.88 86 VAL A CA 1
ATOM 675 C C . VAL A 1 86 ? -7.727 -4.187 -1.602 1.00 96.88 86 VAL A C 1
ATOM 677 O O . VAL A 1 86 ? -7.612 -5.184 -2.303 1.00 96.88 86 VAL A O 1
ATOM 680 N N . LEU A 1 87 ? -6.678 -3.409 -1.307 1.00 97.81 87 LEU A N 1
ATOM 681 C CA . LEU A 1 87 ? -5.351 -3.622 -1.899 1.00 97.81 87 LEU A CA 1
ATOM 682 C C . LEU A 1 87 ? -4.776 -5.005 -1.573 1.00 97.81 87 LEU A C 1
ATOM 684 O O . LEU A 1 87 ? -4.163 -5.637 -2.430 1.00 97.81 87 LEU A O 1
ATOM 688 N N . MET A 1 88 ? -4.975 -5.492 -0.348 1.00 97.06 88 MET A N 1
ATOM 689 C CA . MET A 1 88 ? -4.550 -6.838 0.036 1.00 97.06 88 MET A CA 1
ATOM 690 C C . MET A 1 88 ? -5.392 -7.932 -0.625 1.00 97.06 88 MET A C 1
ATOM 692 O O . MET A 1 88 ? -4.849 -8.981 -0.951 1.00 97.06 88 MET A O 1
ATOM 696 N N . THR A 1 89 ? -6.686 -7.701 -0.848 1.00 96.00 89 THR A N 1
ATOM 697 C CA . THR A 1 89 ? -7.550 -8.650 -1.570 1.00 96.00 89 THR A CA 1
ATOM 698 C C . THR A 1 89 ? -7.113 -8.764 -3.031 1.00 96.00 89 THR A C 1
ATOM 700 O O . THR A 1 89 ? -6.920 -9.870 -3.532 1.00 96.00 89 THR A O 1
ATOM 703 N N . ASP A 1 90 ? -6.877 -7.628 -3.686 1.00 95.56 90 ASP A N 1
ATOM 704 C CA . ASP A 1 90 ? -6.597 -7.576 -5.122 1.00 95.56 90 ASP A CA 1
ATOM 705 C C . ASP A 1 90 ? -5.143 -7.956 -5.452 1.00 95.56 90 ASP A C 1
ATOM 707 O O . ASP A 1 90 ? -4.867 -8.576 -6.481 1.00 95.56 90 ASP A O 1
ATOM 711 N N . HIS A 1 91 ? -4.194 -7.617 -4.572 1.00 96.00 91 HIS A N 1
ATOM 712 C CA . HIS A 1 91 ? -2.758 -7.769 -4.832 1.00 96.00 91 HIS A CA 1
ATOM 713 C C . HIS A 1 91 ? -2.018 -8.652 -3.819 1.00 96.00 91 HIS A C 1
ATOM 715 O O . HIS A 1 91 ? -0.796 -8.789 -3.915 1.00 96.00 91 HIS A O 1
ATOM 721 N N . GLY A 1 92 ? -2.711 -9.272 -2.861 1.00 95.12 92 GLY A N 1
ATOM 722 C CA . GLY A 1 92 ? -2.095 -10.064 -1.790 1.00 95.12 92 GLY A CA 1
ATOM 723 C C . GLY A 1 92 ? -1.209 -11.200 -2.297 1.00 95.12 92 GLY A C 1
ATOM 724 O O . GLY A 1 92 ? -0.096 -11.374 -1.807 1.00 95.12 92 GLY A O 1
ATOM 725 N N . SER A 1 93 ? -1.639 -11.915 -3.339 1.00 94.38 93 SER A N 1
ATOM 726 C CA . SER A 1 93 ? -0.849 -12.993 -3.954 1.00 94.38 93 SER A CA 1
ATOM 727 C C . SER A 1 93 ? 0.453 -12.481 -4.582 1.00 94.38 93 SER A C 1
ATOM 729 O O . SER A 1 93 ? 1.517 -13.077 -4.404 1.00 94.38 93 SER A O 1
ATOM 731 N N . VAL A 1 94 ? 0.396 -11.334 -5.266 1.00 94.88 94 VAL A N 1
ATOM 732 C CA . VAL A 1 94 ? 1.563 -10.664 -5.855 1.00 94.88 94 VAL A CA 1
ATOM 733 C C . VAL A 1 94 ? 2.520 -10.202 -4.758 1.00 94.88 94 VAL A C 1
ATOM 735 O O . VAL A 1 94 ? 3.718 -10.466 -4.840 1.00 94.88 94 VAL A O 1
ATOM 738 N N . LEU A 1 95 ? 2.004 -9.564 -3.706 1.00 96.81 95 LEU A N 1
ATOM 739 C CA . LEU A 1 95 ? 2.798 -9.145 -2.550 1.00 96.81 95 LEU A CA 1
ATOM 740 C C . LEU A 1 95 ? 3.466 -10.340 -1.861 1.00 96.81 95 LEU A C 1
ATOM 742 O O . LEU A 1 95 ? 4.642 -10.256 -1.512 1.00 96.81 95 LEU A O 1
ATOM 746 N N . ASN A 1 96 ? 2.752 -11.455 -1.710 1.00 96.25 96 ASN A N 1
ATOM 747 C CA . ASN A 1 96 ? 3.277 -12.659 -1.074 1.00 96.25 96 ASN A CA 1
ATOM 748 C C . ASN A 1 96 ? 4.441 -13.254 -1.879 1.00 96.25 96 ASN A C 1
ATOM 750 O O . ASN A 1 96 ? 5.485 -13.583 -1.319 1.00 96.25 96 ASN A O 1
ATOM 754 N N . ASN A 1 97 ? 4.311 -13.289 -3.208 1.00 95.38 97 ASN A N 1
ATOM 755 C CA . ASN A 1 97 ? 5.388 -13.717 -4.104 1.00 95.38 97 ASN A CA 1
ATOM 756 C C . ASN A 1 97 ? 6.600 -12.773 -4.072 1.00 95.38 97 ASN A C 1
ATOM 758 O O . ASN A 1 97 ? 7.732 -13.215 -4.262 1.00 95.38 97 ASN A O 1
ATOM 762 N N . LEU A 1 98 ? 6.382 -11.474 -3.842 1.00 95.94 98 LEU A N 1
ATOM 763 C CA . LEU A 1 98 ? 7.464 -10.497 -3.718 1.00 95.94 98 LEU A CA 1
ATOM 764 C C . LEU A 1 98 ? 8.197 -10.609 -2.384 1.00 95.94 98 LEU A C 1
ATOM 766 O O . LEU A 1 98 ? 9.425 -10.507 -2.349 1.00 95.94 98 LEU A O 1
ATOM 770 N N . ASN A 1 99 ? 7.452 -10.743 -1.286 1.00 96.88 99 ASN A N 1
ATOM 771 C CA . ASN A 1 99 ? 7.999 -10.873 0.055 1.00 96.88 99 ASN A CA 1
ATOM 772 C C . ASN A 1 99 ? 6.944 -11.393 1.048 1.00 96.88 99 ASN A C 1
ATOM 774 O O . ASN A 1 99 ? 6.270 -10.607 1.720 1.00 96.88 99 ASN A O 1
ATOM 778 N N . SER A 1 100 ? 6.852 -12.715 1.186 1.00 96.50 100 SER A N 1
ATOM 779 C CA . SER A 1 100 ? 5.914 -13.371 2.106 1.00 96.50 100 SER A CA 1
ATOM 780 C C . SER A 1 100 ? 6.101 -12.940 3.559 1.00 96.50 100 SER A C 1
ATOM 782 O O . SER A 1 100 ? 5.132 -12.661 4.254 1.00 96.50 100 SER A O 1
ATOM 784 N N . TYR A 1 101 ? 7.344 -12.741 4.001 1.00 97.06 101 TYR A N 1
ATOM 785 C CA . TYR A 1 101 ? 7.633 -12.283 5.361 1.00 97.06 101 TYR A CA 1
ATOM 786 C C . TYR A 1 101 ? 7.038 -10.898 5.677 1.00 97.06 101 TYR A C 1
ATOM 788 O O . TYR A 1 101 ? 6.584 -10.645 6.796 1.00 97.06 101 TYR A O 1
ATOM 796 N N . LEU A 1 102 ? 7.046 -9.968 4.715 1.00 97.06 102 LEU A N 1
ATOM 797 C CA . LEU A 1 102 ? 6.404 -8.662 4.900 1.00 97.06 102 LEU A CA 1
ATOM 798 C C . LEU A 1 102 ? 4.876 -8.766 4.857 1.00 97.06 102 LEU A C 1
ATOM 800 O O . LEU A 1 102 ? 4.216 -8.034 5.593 1.00 97.06 102 LEU A O 1
ATOM 804 N N . VAL A 1 103 ? 4.324 -9.680 4.054 1.00 97.44 103 VAL A N 1
ATOM 805 C CA . VAL A 1 103 ? 2.884 -9.980 4.057 1.00 97.44 103 VAL A CA 1
ATOM 806 C C . VAL A 1 103 ? 2.453 -10.550 5.405 1.00 97.44 103 VAL A C 1
ATOM 808 O O . VAL A 1 103 ? 1.542 -9.995 6.010 1.00 97.44 103 VAL A O 1
ATOM 811 N N . ASP A 1 104 ? 3.158 -11.544 5.946 1.00 96.38 104 ASP A N 1
ATOM 812 C CA . ASP A 1 104 ? 2.864 -12.124 7.263 1.00 96.38 104 ASP A CA 1
ATOM 813 C C . ASP A 1 104 ? 2.820 -11.052 8.358 1.00 96.38 104 ASP A C 1
ATOM 815 O O . ASP A 1 104 ? 1.912 -11.019 9.192 1.00 96.38 104 ASP A O 1
ATOM 819 N N . LYS A 1 105 ? 3.767 -10.107 8.327 1.00 96.38 105 LYS A N 1
ATOM 820 C CA . LYS A 1 105 ? 3.775 -8.960 9.246 1.00 96.38 105 LYS A CA 1
ATOM 821 C C . LYS A 1 105 ? 2.536 -8.080 9.110 1.00 96.38 105 LYS A C 1
ATOM 823 O O . LYS A 1 105 ? 1.999 -7.640 10.128 1.00 96.38 105 LYS A O 1
ATOM 828 N N . LEU A 1 106 ? 2.088 -7.810 7.886 1.00 96.69 106 LEU A N 1
ATOM 829 C CA . LEU A 1 106 ? 0.864 -7.047 7.643 1.00 96.69 106 LEU A CA 1
ATOM 830 C C . LEU A 1 106 ? -0.370 -7.818 8.121 1.00 96.69 106 LEU A C 1
ATOM 832 O O . LEU A 1 106 ? -1.213 -7.233 8.795 1.00 96.69 106 LEU A O 1
ATOM 836 N N . ILE A 1 107 ? -0.444 -9.128 7.871 1.00 96.00 107 ILE A N 1
ATOM 837 C CA . ILE A 1 107 ? -1.536 -9.984 8.352 1.00 96.00 107 ILE A CA 1
ATOM 838 C C . ILE A 1 107 ? -1.601 -9.991 9.883 1.00 96.00 107 ILE A C 1
ATOM 840 O O . ILE A 1 107 ? -2.685 -9.868 10.454 1.00 96.00 107 ILE A O 1
ATOM 844 N N . VAL A 1 108 ? -0.463 -10.060 10.580 1.00 95.44 108 VAL A N 1
ATOM 845 C CA . VAL A 1 108 ? -0.430 -9.958 12.050 1.00 95.44 108 VAL A CA 1
ATOM 846 C C . VAL A 1 108 ? -0.982 -8.611 12.526 1.00 95.44 108 VAL A C 1
ATOM 848 O O . VAL A 1 108 ? -1.794 -8.583 13.453 1.00 95.44 108 VAL A O 1
ATOM 851 N N . LYS A 1 109 ? -0.616 -7.500 11.874 1.00 95.00 109 LYS A N 1
ATOM 852 C CA . LYS A 1 109 ? -1.185 -6.178 12.186 1.00 95.00 109 LYS A CA 1
ATOM 853 C C . LYS A 1 109 ? -2.691 -6.126 11.931 1.00 95.00 109 LYS A C 1
ATOM 855 O O . LYS A 1 109 ? -3.427 -5.630 12.779 1.00 95.00 10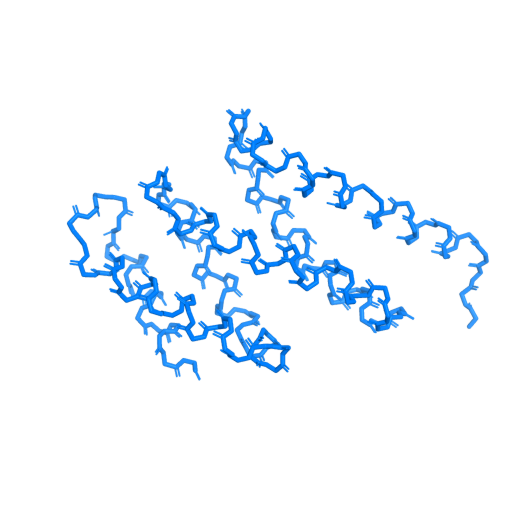9 LYS A O 1
ATOM 860 N N . MET A 1 110 ? -3.158 -6.693 10.818 1.00 94.88 110 MET A N 1
ATOM 861 C CA . MET A 1 110 ? -4.587 -6.808 10.506 1.00 94.88 110 MET A CA 1
ATOM 862 C C . MET A 1 110 ? -5.340 -7.573 11.585 1.00 94.88 110 MET A C 1
ATOM 864 O O . MET A 1 110 ? -6.345 -7.078 12.085 1.00 94.88 110 MET A O 1
ATOM 868 N N . ARG A 1 111 ? -4.821 -8.726 12.014 1.00 94.31 111 ARG A N 1
ATOM 869 C CA . ARG A 1 111 ? -5.411 -9.523 13.098 1.00 94.31 111 ARG A CA 1
ATOM 870 C C . ARG A 1 111 ? -5.444 -8.752 14.416 1.00 94.31 111 ARG A C 1
ATOM 872 O O . ARG A 1 111 ? -6.478 -8.733 15.075 1.00 94.31 111 ARG A O 1
ATOM 879 N N . SER A 1 112 ? -4.359 -8.058 14.761 1.00 93.88 112 SER A N 1
ATOM 880 C CA . SER A 1 112 ? -4.324 -7.192 15.945 1.00 93.88 112 SER A CA 1
ATOM 881 C C . SER A 1 112 ? -5.398 -6.105 15.882 1.00 93.88 112 SER A C 1
ATOM 883 O O . SER A 1 112 ? -6.057 -5.837 16.882 1.00 93.88 112 SER A O 1
ATOM 885 N N . LYS A 1 113 ? -5.608 -5.504 14.705 1.00 93.69 113 LYS A N 1
ATOM 886 C CA . LYS A 1 113 ? -6.598 -4.442 14.513 1.00 93.69 113 LYS A CA 1
ATOM 887 C C . LYS A 1 113 ? -8.037 -4.959 14.551 1.00 93.69 113 LYS A C 1
ATOM 889 O O . LYS A 1 113 ? -8.893 -4.313 15.142 1.00 93.69 113 LYS A O 1
ATOM 894 N N . ILE A 1 114 ? -8.304 -6.148 14.004 1.00 93.50 114 ILE A N 1
ATOM 895 C CA . ILE A 1 114 ? -9.613 -6.823 14.103 1.00 93.50 114 ILE A CA 1
ATOM 896 C C . ILE A 1 114 ? -10.037 -7.001 15.565 1.00 93.50 114 ILE A C 1
ATOM 898 O O . ILE A 1 114 ? -11.212 -6.795 15.879 1.00 93.50 114 ILE A O 1
ATOM 902 N N . CYS A 1 115 ? -9.084 -7.390 16.419 1.00 92.12 115 CYS A N 1
ATOM 903 C CA . CYS A 1 115 ? -9.287 -7.653 17.843 1.00 92.12 115 CYS A CA 1
ATOM 904 C C . CYS A 1 115 ? -9.241 -6.396 18.725 1.00 92.12 115 CYS A C 1
ATOM 906 O O . CYS A 1 115 ? -9.428 -6.514 19.931 1.00 92.12 115 CYS A O 1
ATOM 908 N N . SER A 1 116 ? -8.956 -5.222 18.157 1.00 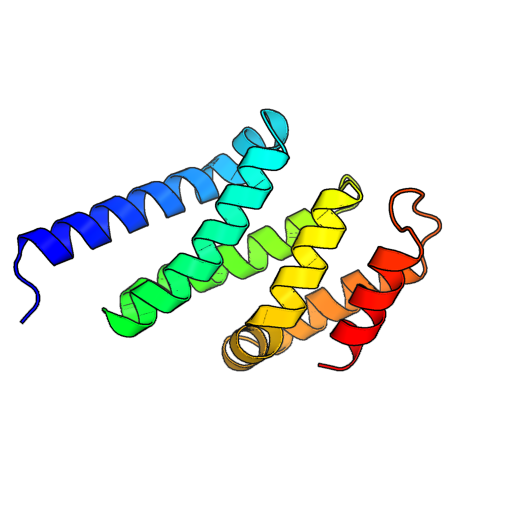90.50 116 SER A N 1
ATOM 909 C CA . SER A 1 116 ? -8.963 -3.962 18.902 1.00 90.50 116 SER A CA 1
ATOM 910 C C . SER A 1 116 ? -10.373 -3.377 19.019 1.00 90.50 116 SER A C 1
ATOM 912 O O . SER A 1 116 ? -11.209 -3.583 18.136 1.00 90.50 116 SER A O 1
ATOM 914 N N . ASP A 1 117 ? -10.598 -2.584 20.067 1.00 87.94 117 ASP A N 1
ATOM 915 C CA . ASP A 1 117 ? -11.817 -1.786 20.270 1.00 87.94 117 ASP A CA 1
ATOM 916 C C . ASP A 1 117 ? -11.809 -0.474 19.452 1.00 87.94 117 ASP A C 1
ATOM 918 O O . ASP A 1 117 ? -12.384 0.532 19.858 1.00 87.94 117 ASP A O 1
ATOM 922 N N . ASP A 1 118 ? -11.126 -0.453 18.302 1.00 91.00 118 ASP A N 1
ATOM 923 C CA . ASP A 1 118 ? -11.047 0.724 17.434 1.00 91.00 118 ASP A CA 1
ATOM 924 C C . ASP A 1 118 ? -12.407 1.013 16.773 1.00 91.00 118 ASP A C 1
ATOM 926 O O . ASP A 1 118 ? -12.916 0.212 15.985 1.00 91.00 118 ASP A O 1
ATOM 930 N N . GLU A 1 119 ? -12.981 2.185 17.057 1.00 90.75 119 GLU A N 1
ATOM 931 C CA . GLU A 1 119 ? -14.273 2.634 16.521 1.00 90.75 119 GLU A CA 1
ATOM 932 C C . GLU A 1 119 ? -14.296 2.739 14.986 1.00 90.75 119 GLU A C 1
ATOM 934 O O . GLU A 1 119 ? -15.352 2.609 14.363 1.00 90.75 119 GLU A O 1
ATOM 939 N N . GLN A 1 120 ? -13.137 2.936 14.350 1.00 94.06 120 GLN A N 1
ATOM 94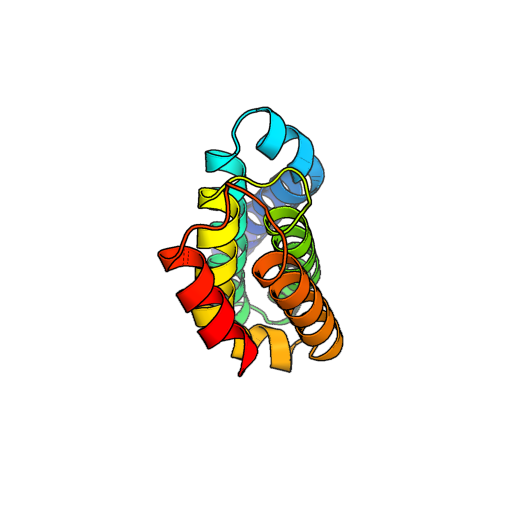0 C CA . GLN A 1 120 ? -13.007 2.972 12.893 1.00 94.06 120 GLN A CA 1
ATOM 941 C C . GLN A 1 120 ? -13.160 1.573 12.267 1.00 94.06 120 GLN A C 1
ATOM 943 O O . GLN A 1 120 ? -13.456 1.450 11.073 1.00 94.06 120 GLN A O 1
ATOM 948 N N . MET A 1 121 ? -13.002 0.501 13.055 1.00 93.56 121 MET A N 1
ATOM 949 C CA . MET A 1 121 ? -13.137 -0.891 12.620 1.00 93.56 121 MET A CA 1
ATOM 950 C C . MET A 1 121 ? -14.603 -1.350 12.643 1.00 93.56 121 MET A C 1
ATOM 952 O O . MET A 1 121 ? -15.056 -2.085 13.524 1.00 93.56 121 MET A O 1
ATOM 956 N N . ASN A 1 122 ? -15.364 -0.951 11.624 1.00 93.12 122 ASN A N 1
ATOM 957 C CA . ASN A 1 122 ? -16.754 -1.382 11.482 1.00 93.12 122 ASN A CA 1
ATOM 958 C C . ASN A 1 122 ? -16.887 -2.844 10.997 1.00 93.12 122 ASN A C 1
ATOM 960 O O . ASN A 1 122 ? -15.947 -3.472 10.501 1.00 93.12 122 ASN A O 1
ATOM 964 N N . GLY A 1 123 ? -18.099 -3.399 11.107 1.00 93.38 123 GLY A N 1
ATOM 965 C CA . GLY A 1 123 ? -18.370 -4.799 10.762 1.00 93.38 123 GLY A CA 1
ATOM 966 C C . GLY A 1 123 ? -18.105 -5.166 9.296 1.00 93.38 123 GLY A C 1
ATOM 967 O O . GLY A 1 123 ? -17.779 -6.318 9.016 1.00 93.38 123 GLY A O 1
ATOM 968 N N . TYR A 1 124 ? -18.212 -4.214 8.366 1.00 95.00 124 TYR A N 1
ATOM 969 C CA . TYR A 1 124 ? -17.915 -4.449 6.952 1.00 95.00 124 TYR A CA 1
ATOM 970 C C . TYR A 1 124 ? -16.405 -4.582 6.714 1.00 95.00 124 TYR A C 1
ATOM 972 O O . TYR A 1 124 ? -15.960 -5.580 6.149 1.00 95.00 124 TYR A O 1
ATOM 980 N N . ILE A 1 125 ? -15.610 -3.643 7.234 1.00 95.94 125 ILE A N 1
ATOM 981 C CA . ILE A 1 125 ? -14.141 -3.677 7.148 1.00 95.94 125 ILE A CA 1
ATOM 982 C C . ILE A 1 125 ? -13.598 -4.941 7.822 1.00 95.94 125 ILE A C 1
ATOM 984 O O . ILE A 1 125 ? -12.752 -5.635 7.257 1.00 95.94 125 ILE A O 1
ATOM 988 N N . ARG A 1 126 ? -14.149 -5.305 8.988 1.00 95.12 126 ARG A N 1
ATOM 989 C CA . ARG A 1 126 ? -13.759 -6.522 9.709 1.00 95.12 126 ARG A CA 1
ATOM 990 C C . ARG A 1 126 ? -13.945 -7.782 8.856 1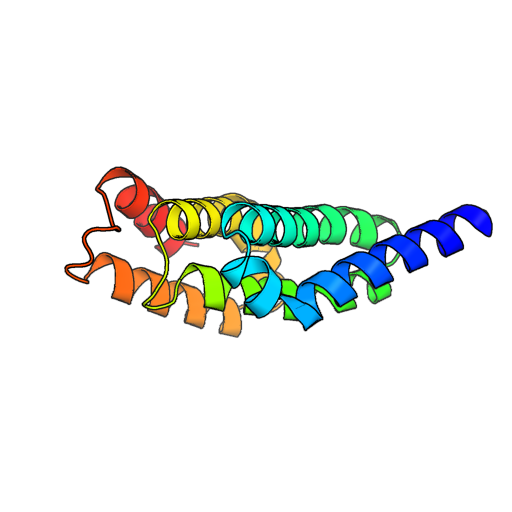.00 95.12 126 ARG A C 1
ATOM 992 O O . ARG A 1 126 ? -13.083 -8.655 8.879 1.00 95.12 126 ARG A O 1
ATOM 999 N N . ARG A 1 127 ? -15.024 -7.876 8.068 1.00 94.94 127 ARG A N 1
ATOM 1000 C CA . ARG A 1 127 ? -15.243 -9.007 7.142 1.00 94.94 127 ARG A CA 1
ATOM 1001 C C . ARG A 1 127 ? -14.180 -9.070 6.047 1.00 94.94 127 ARG A C 1
ATOM 1003 O O . ARG A 1 127 ? -13.681 -10.157 5.773 1.00 94.94 127 ARG A O 1
ATOM 1010 N N . ILE A 1 128 ? -13.810 -7.927 5.467 1.00 95.56 128 ILE A N 1
ATOM 1011 C CA . ILE A 1 128 ? -12.738 -7.858 4.461 1.00 95.56 128 ILE A CA 1
ATOM 1012 C C . ILE A 1 128 ? -11.415 -8.323 5.076 1.00 95.56 128 ILE A C 1
ATOM 1014 O O . ILE A 1 128 ? -10.730 -9.172 4.514 1.00 95.56 128 ILE A O 1
ATOM 1018 N N . PHE A 1 129 ? -11.075 -7.829 6.267 1.00 95.62 129 PHE A N 1
ATOM 1019 C CA . PHE A 1 129 ? -9.818 -8.184 6.929 1.00 95.62 129 PHE A CA 1
ATOM 1020 C C . PHE A 1 129 ? -9.757 -9.662 7.320 1.00 95.62 129 PHE A C 1
ATOM 1022 O O . PHE A 1 129 ? -8.700 -10.284 7.204 1.00 95.62 129 PHE A O 1
ATOM 1029 N N . LEU A 1 130 ? -10.881 -10.240 7.751 1.00 93.81 130 LEU A N 1
ATOM 1030 C CA . LEU A 1 130 ? -10.984 -11.674 8.004 1.00 93.81 130 LEU A CA 1
ATOM 1031 C C . LEU A 1 130 ? -10.755 -12.481 6.725 1.00 93.81 130 LEU A C 1
ATOM 1033 O O . LEU A 1 130 ? -10.004 -13.445 6.774 1.00 93.81 130 LEU A O 1
ATOM 1037 N N . HIS A 1 131 ? -11.329 -12.073 5.589 1.00 92.12 131 HIS A N 1
ATOM 1038 C CA . HIS A 1 131 ? -11.100 -12.741 4.305 1.00 92.12 131 HIS A CA 1
ATOM 1039 C C . HIS A 1 131 ? -9.619 -12.706 3.894 1.00 92.12 131 HIS A C 1
ATOM 1041 O O . HIS A 1 131 ? -9.039 -13.746 3.596 1.00 92.12 131 HIS A O 1
ATOM 1047 N N . VAL A 1 132 ? -8.990 -11.530 3.977 1.00 90.00 132 VAL A N 1
ATOM 1048 C CA . VAL A 1 132 ? -7.561 -11.333 3.674 1.00 90.00 132 VAL A CA 1
ATOM 1049 C C . VAL A 1 132 ? -6.653 -12.151 4.598 1.00 90.00 132 VAL A C 1
ATOM 1051 O O . VAL A 1 132 ? -5.586 -12.586 4.187 1.00 90.00 132 VAL A O 1
ATOM 1054 N N . SER A 1 133 ? -7.062 -12.402 5.842 1.00 81.75 133 SER A N 1
ATOM 1055 C CA . SER A 1 133 ? -6.247 -13.128 6.830 1.00 81.75 133 SER A CA 1
ATOM 1056 C C . SER A 1 133 ? -6.019 -14.613 6.514 1.00 81.75 133 SER A C 1
ATOM 1058 O O . SER A 1 133 ? -5.281 -15.261 7.266 1.00 81.75 133 SER A O 1
ATOM 1060 N N . PHE A 1 134 ? -6.649 -15.135 5.456 1.00 76.62 134 PHE A N 1
ATOM 1061 C CA . PHE A 1 134 ? -6.499 -16.502 4.949 1.00 76.62 134 PHE A CA 1
ATOM 1062 C C . PHE A 1 134 ? -5.776 -16.583 3.588 1.00 76.62 134 PHE A C 1
ATOM 1064 O O . PHE A 1 134 ? -5.793 -17.655 2.985 1.00 76.62 134 PHE A O 1
ATOM 1071 N N . LEU A 1 135 ? -5.180 -15.477 3.109 1.00 64.50 135 LEU A N 1
ATOM 1072 C CA . LEU A 1 135 ? -4.209 -15.474 2.000 1.00 64.50 135 LEU A CA 1
ATOM 1073 C C . LEU A 1 135 ? -2.977 -16.306 2.366 1.00 64.50 135 LEU A C 1
ATOM 1075 O O . LEU A 1 135 ? -2.693 -17.273 1.627 1.00 64.50 135 LEU A O 1
#